Protein AF-D8G5Y1-F1 (afdb_monomer)

Radius of gyration: 11.8 Å; Cα contacts (8 Å, |Δi|>4): 29; chains: 1; bounding box: 42×18×22 Å

Structure (mmCIF, N/CA/C/O backbone):
data_AF-D8G5Y1-F1
#
_entry.id   AF-D8G5Y1-F1
#
loop_
_atom_site.group_PDB
_atom_site.id
_atom_site.type_symbol
_atom_site.label_atom_id
_atom_site.label_alt_id
_at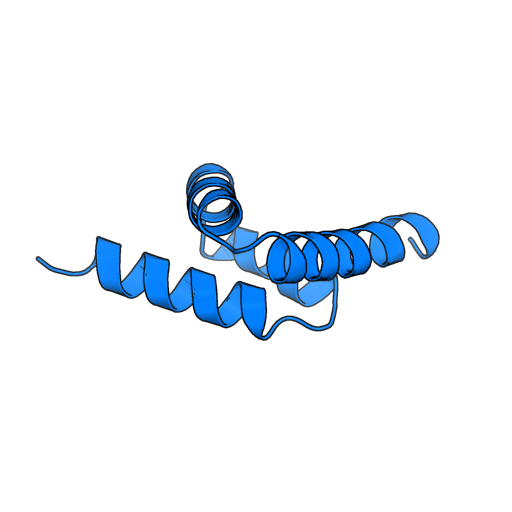om_site.label_comp_id
_atom_site.label_asym_id
_atom_site.label_entity_id
_atom_site.label_seq_id
_atom_site.pdbx_PDB_ins_code
_atom_site.Cartn_x
_atom_site.Cartn_y
_atom_site.Cartn_z
_atom_site.occupancy
_atom_site.B_iso_or_equiv
_atom_site.auth_seq_id
_atom_site.auth_comp_id
_atom_site.auth_asym_id
_atom_site.auth_atom_id
_atom_site.pdbx_PDB_model_num
ATOM 1 N N . MET A 1 1 ? -25.028 -3.671 4.157 1.00 41.16 1 MET A N 1
ATOM 2 C CA . MET A 1 1 ? -23.762 -4.152 4.749 1.00 41.16 1 MET A CA 1
ATOM 3 C C . MET A 1 1 ? -22.817 -4.499 3.602 1.00 41.16 1 MET A C 1
ATOM 5 O O . MET A 1 1 ? -22.835 -5.626 3.132 1.00 41.16 1 MET A O 1
ATOM 9 N N . THR A 1 2 ? -22.084 -3.510 3.087 1.00 51.19 2 THR A N 1
ATOM 10 C CA . THR A 1 2 ? -21.068 -3.648 2.013 1.00 51.19 2 THR A CA 1
ATOM 11 C C . THR A 1 2 ? -19.679 -3.177 2.462 1.00 51.19 2 THR A C 1
ATOM 13 O O . THR A 1 2 ? -18.719 -3.280 1.705 1.00 51.19 2 THR A O 1
ATOM 16 N N . THR A 1 3 ? -19.571 -2.734 3.718 1.00 61.16 3 THR A N 1
ATOM 17 C CA . THR A 1 3 ? -18.468 -1.959 4.298 1.00 61.16 3 THR A CA 1
ATOM 18 C C . THR A 1 3 ? -17.100 -2.619 4.117 1.00 61.16 3 THR A C 1
ATOM 20 O O . THR A 1 3 ? -16.169 -1.972 3.662 1.00 61.16 3 THR A O 1
ATOM 23 N N . ASN A 1 4 ? -17.010 -3.936 4.320 1.00 79.56 4 ASN A N 1
ATOM 24 C CA . ASN A 1 4 ? -15.723 -4.635 4.342 1.00 79.56 4 ASN A CA 1
ATOM 25 C C . ASN A 1 4 ? -15.029 -4.690 2.959 1.00 79.56 4 ASN A C 1
ATOM 27 O O . ASN A 1 4 ? -13.813 -4.588 2.856 1.00 79.56 4 ASN A O 1
ATOM 31 N N . ARG A 1 5 ? -15.784 -4.799 1.853 1.00 85.81 5 ARG A N 1
ATOM 32 C CA . ARG A 1 5 ? -15.175 -4.826 0.505 1.00 85.81 5 ARG A CA 1
ATOM 33 C C . ARG A 1 5 ? -14.677 -3.446 0.081 1.00 85.81 5 ARG A C 1
ATOM 35 O O . ARG A 1 5 ? -13.586 -3.335 -0.465 1.00 85.81 5 ARG A O 1
ATOM 42 N N . GLU A 1 6 ? -15.478 -2.416 0.331 1.00 89.44 6 GLU A N 1
ATOM 43 C CA . GLU A 1 6 ? -15.128 -1.026 0.017 1.00 89.44 6 GLU A CA 1
ATOM 44 C C . GLU A 1 6 ? -13.908 -0.569 0.838 1.00 89.44 6 GLU A C 1
ATOM 46 O O . GLU A 1 6 ? -13.027 0.113 0.318 1.00 89.44 6 GLU A O 1
ATOM 51 N N . GLU A 1 7 ? -13.803 -1.014 2.094 1.00 90.94 7 GLU A N 1
ATOM 52 C CA . GLU A 1 7 ? -12.638 -0.778 2.953 1.00 90.94 7 GLU A CA 1
ATOM 53 C C . GLU A 1 7 ? -11.370 -1.462 2.419 1.00 90.94 7 GLU A C 1
ATOM 55 O O . GLU A 1 7 ? -10.317 -0.824 2.372 1.00 90.94 7 GLU A O 1
ATOM 60 N N . MET A 1 8 ? -11.458 -2.708 1.937 1.00 93.25 8 MET A N 1
ATOM 61 C CA . MET A 1 8 ? -10.306 -3.400 1.336 1.00 93.25 8 MET A CA 1
ATOM 62 C C . MET A 1 8 ? -9.881 -2.792 -0.010 1.00 93.25 8 MET A C 1
ATOM 64 O O . MET A 1 8 ? -8.686 -2.688 -0.292 1.00 93.25 8 MET A O 1
ATOM 68 N N . GLU A 1 9 ? -10.828 -2.334 -0.834 1.00 94.12 9 GLU A N 1
ATOM 69 C CA . GLU A 1 9 ? -10.520 -1.598 -2.069 1.00 94.12 9 GLU A CA 1
ATOM 70 C C . GLU A 1 9 ? -9.843 -0.254 -1.769 1.00 94.12 9 GLU A C 1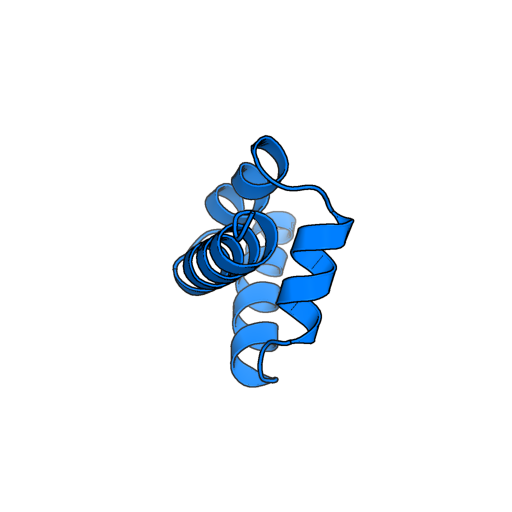
ATOM 72 O O . GLU A 1 9 ? -8.861 0.106 -2.426 1.00 94.12 9 GLU A O 1
ATOM 77 N N . LYS A 1 10 ? -10.301 0.459 -0.732 1.00 94.69 10 LYS A N 1
ATOM 78 C CA . LYS A 1 10 ? -9.652 1.684 -0.251 1.00 94.69 10 LYS A CA 1
ATOM 79 C C . LYS A 1 10 ? -8.233 1.404 0.242 1.00 94.69 10 LYS A C 1
ATOM 81 O O . LYS A 1 10 ? -7.313 2.121 -0.144 1.00 94.69 10 LYS A O 1
ATOM 86 N N . LEU A 1 11 ? -8.037 0.359 1.046 1.00 95.62 11 LEU A N 1
ATOM 87 C CA . LEU A 1 11 ? -6.711 -0.047 1.514 1.00 95.62 11 LEU A CA 1
ATOM 88 C C . LEU A 1 11 ? -5.779 -0.359 0.338 1.00 95.62 11 LEU A C 1
ATOM 90 O O . LEU A 1 11 ? -4.644 0.114 0.303 1.00 95.62 11 LEU A O 1
ATOM 94 N N . LYS A 1 12 ? -6.275 -1.077 -0.674 1.00 96.06 12 LYS A N 1
ATOM 95 C CA . LYS A 1 12 ? -5.526 -1.360 -1.903 1.00 96.06 12 LYS A CA 1
ATOM 96 C C . LYS A 1 12 ? -5.073 -0.091 -2.610 1.00 96.06 12 LYS A C 1
ATOM 98 O O . LYS A 1 12 ? -3.906 -0.004 -2.985 1.00 96.06 12 LYS A O 1
ATOM 103 N N . LEU A 1 13 ? -5.963 0.883 -2.783 1.00 96.69 13 LEU A N 1
ATOM 104 C CA . LEU A 1 13 ? -5.616 2.164 -3.399 1.00 96.69 13 LEU A CA 1
ATOM 105 C C . LEU A 1 13 ? -4.553 2.900 -2.582 1.00 96.69 13 LEU A C 1
ATOM 107 O O . LEU A 1 13 ? -3.522 3.261 -3.136 1.00 96.69 13 LEU A O 1
ATOM 111 N N . LEU A 1 14 ? -4.731 3.010 -1.265 1.00 96.25 14 LEU A N 1
ATOM 112 C CA . LEU A 1 14 ? -3.764 3.670 -0.383 1.00 96.25 14 LEU A CA 1
ATOM 113 C C . LEU A 1 14 ? -2.376 3.009 -0.433 1.00 96.25 14 LEU A C 1
ATOM 115 O O . LEU A 1 14 ? -1.362 3.699 -0.514 1.00 96.25 14 LEU A O 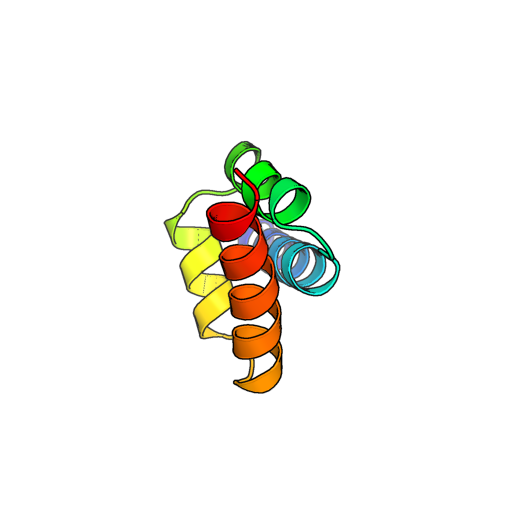1
ATOM 119 N N . MET A 1 15 ? -2.312 1.674 -0.448 1.00 95.62 15 MET A N 1
ATOM 120 C CA . MET A 1 15 ? -1.051 0.937 -0.603 1.00 95.62 15 MET A CA 1
ATOM 121 C C . MET A 1 15 ? -0.398 1.178 -1.971 1.00 95.62 15 MET A C 1
ATOM 123 O O . MET A 1 15 ? 0.828 1.236 -2.070 1.00 95.62 15 MET A O 1
ATOM 127 N N . LEU A 1 16 ? -1.202 1.318 -3.029 1.00 95.94 16 LEU A N 1
ATOM 128 C CA . LEU A 1 16 ? -0.731 1.596 -4.385 1.00 95.94 16 LEU A CA 1
ATOM 129 C C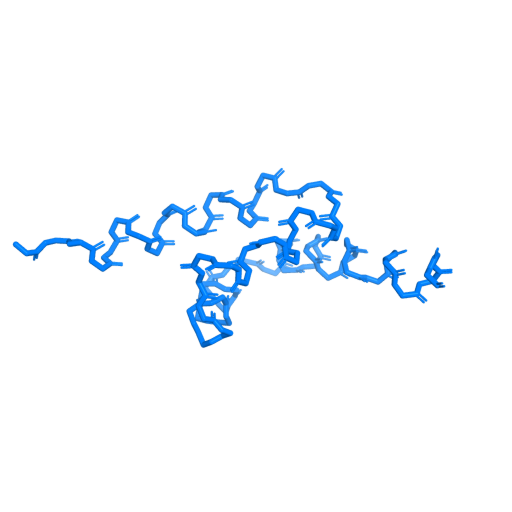 . LEU A 1 16 ? -0.406 3.070 -4.630 1.00 95.94 16 LEU A C 1
ATOM 131 O O . LEU A 1 16 ? 0.360 3.346 -5.549 1.00 95.94 16 LEU A O 1
ATOM 135 N N . GLU A 1 17 ? -0.907 3.996 -3.829 1.00 95.81 17 GLU A N 1
ATOM 136 C CA . GLU A 1 17 ? -0.586 5.425 -3.908 1.00 95.81 17 GLU A CA 1
ATOM 137 C C . GLU A 1 17 ? 0.583 5.809 -3.001 1.00 95.81 17 GLU A C 1
ATOM 139 O O . GLU A 1 17 ? 1.222 6.831 -3.225 1.00 95.81 17 GLU A O 1
ATOM 144 N N . ALA A 1 18 ? 0.912 4.986 -2.004 1.00 94.56 18 ALA A N 1
ATOM 145 C CA . ALA A 1 18 ? 2.008 5.289 -1.102 1.00 94.56 18 ALA A CA 1
ATOM 146 C C . ALA A 1 18 ? 3.364 5.328 -1.828 1.00 94.56 18 ALA A C 1
ATOM 148 O O . ALA A 1 18 ? 3.759 4.395 -2.532 1.00 94.56 18 ALA A O 1
ATOM 149 N N . GLU A 1 19 ? 4.110 6.402 -1.606 1.00 93.25 19 GLU A N 1
ATOM 150 C CA . GLU A 1 19 ? 5.439 6.646 -2.174 1.00 93.25 19 GLU A CA 1
ATOM 151 C C . GLU A 1 19 ? 6.545 6.459 -1.129 1.00 93.25 19 GLU A C 1
ATOM 153 O O . GLU A 1 19 ? 7.713 6.268 -1.463 1.00 93.25 19 GLU A O 1
ATOM 158 N N . THR A 1 20 ? 6.178 6.492 0.154 1.00 92.69 20 THR A N 1
ATOM 159 C CA . THR A 1 20 ? 7.108 6.434 1.283 1.00 92.69 20 THR A CA 1
ATOM 160 C C . THR A 1 20 ? 6.690 5.381 2.297 1.00 92.69 20 THR A C 1
ATOM 162 O O . THR A 1 20 ? 5.510 5.075 2.477 1.00 92.69 20 THR A O 1
ATOM 165 N N . ALA A 1 21 ? 7.666 4.853 3.028 1.00 90.12 21 ALA A N 1
ATOM 166 C CA . ALA A 1 21 ? 7.376 3.907 4.094 1.00 90.12 21 ALA A CA 1
ATOM 167 C C . ALA A 1 21 ? 6.617 4.534 5.264 1.00 90.12 21 ALA A C 1
ATOM 169 O O . ALA A 1 21 ? 5.880 3.831 5.941 1.00 90.12 21 ALA A O 1
ATOM 170 N N . GLY A 1 22 ? 6.744 5.849 5.478 1.00 90.50 22 GLY A N 1
ATOM 171 C CA . GLY A 1 22 ? 5.940 6.565 6.468 1.00 90.50 22 GLY A CA 1
ATOM 172 C C . GLY A 1 22 ? 4.447 6.523 6.136 1.00 90.50 22 GLY A C 1
ATOM 173 O O . GLY A 1 22 ? 3.637 6.237 7.012 1.00 90.50 22 GLY A O 1
ATOM 174 N N . GLN A 1 23 ? 4.081 6.725 4.864 1.00 93.00 23 GLN A N 1
ATOM 175 C CA . GLN A 1 23 ? 2.690 6.596 4.408 1.00 93.00 23 GLN A CA 1
ATOM 176 C C . GLN A 1 23 ? 2.176 5.166 4.576 1.00 93.00 23 GLN A C 1
ATOM 178 O O . GLN A 1 23 ? 1.057 4.960 5.030 1.00 93.00 23 GLN A O 1
ATOM 183 N N . LEU A 1 24 ? 3.013 4.182 4.259 1.00 92.50 24 LEU A N 1
ATOM 184 C CA . LEU A 1 24 ? 2.674 2.776 4.423 1.00 92.50 24 LEU A CA 1
ATOM 185 C C . LEU A 1 24 ? 2.526 2.364 5.898 1.00 92.50 24 LEU A C 1
ATOM 187 O O . LEU A 1 24 ? 1.613 1.616 6.237 1.00 92.50 24 LEU A O 1
ATOM 191 N N . ALA A 1 25 ? 3.374 2.884 6.788 1.00 89.81 25 ALA A N 1
ATOM 192 C CA . ALA A 1 25 ? 3.282 2.655 8.228 1.00 89.81 25 ALA A CA 1
ATOM 193 C C . ALA A 1 25 ? 2.049 3.330 8.848 1.00 89.81 25 ALA A C 1
ATOM 195 O O . ALA A 1 25 ? 1.448 2.774 9.765 1.00 89.81 25 ALA A O 1
ATOM 196 N N . ALA A 1 26 ? 1.637 4.492 8.331 1.00 91.94 26 ALA A N 1
ATOM 197 C CA . ALA A 1 26 ? 0.437 5.188 8.790 1.00 91.94 26 ALA A CA 1
ATOM 198 C C . ALA A 1 26 ? -0.849 4.373 8.564 1.00 91.94 26 ALA A C 1
ATOM 200 O O . ALA A 1 26 ? -1.799 4.532 9.324 1.00 91.94 26 ALA A O 1
ATOM 201 N N . LEU A 1 27 ? -0.866 3.447 7.594 1.00 92.19 27 LEU A N 1
ATOM 202 C CA . LEU A 1 27 ? -2.016 2.565 7.352 1.00 92.19 27 LEU A CA 1
ATOM 203 C C . LEU A 1 27 ? -2.340 1.670 8.553 1.00 92.19 27 LEU A C 1
ATOM 205 O O . LEU A 1 27 ? -3.486 1.270 8.705 1.00 92.19 27 LEU A O 1
ATOM 209 N N . ILE A 1 28 ? -1.368 1.402 9.432 1.00 88.12 28 ILE A N 1
ATOM 210 C CA . ILE A 1 28 ? -1.557 0.583 10.641 1.00 88.12 28 ILE A CA 1
ATOM 211 C C . ILE A 1 28 ? -2.480 1.279 11.663 1.00 88.12 28 ILE A C 1
ATOM 213 O O . ILE A 1 28 ? -3.005 0.634 12.566 1.00 88.12 28 ILE A O 1
ATOM 217 N N . ILE A 1 29 ? -2.693 2.595 11.531 1.00 91.06 29 ILE A N 1
ATOM 218 C CA . ILE A 1 29 ? -3.637 3.349 12.370 1.00 91.06 29 ILE A CA 1
ATOM 219 C C . ILE A 1 29 ? -5.081 2.945 12.051 1.00 91.06 29 ILE A C 1
ATOM 221 O O . ILE A 1 29 ? -5.888 2.798 12.967 1.00 91.06 29 ILE A O 1
ATOM 225 N N . ASP A 1 30 ? -5.381 2.752 10.766 1.00 91.38 30 ASP A N 1
ATOM 226 C CA . ASP A 1 30 ? -6.741 2.538 10.264 1.00 91.38 30 ASP A CA 1
ATOM 227 C C . ASP A 1 30 ? -7.020 1.075 9.887 1.00 91.38 30 ASP A C 1
ATOM 229 O O . ASP A 1 30 ? -8.180 0.683 9.785 1.00 91.38 30 ASP A O 1
ATOM 233 N N . PHE A 1 31 ? -5.975 0.267 9.684 1.00 92.19 31 PHE A N 1
ATOM 234 C CA . PHE A 1 31 ? -6.071 -1.119 9.233 1.00 92.19 31 PHE A CA 1
ATOM 235 C C . PHE A 1 31 ? -5.155 -2.035 10.038 1.00 92.19 31 PHE A C 1
ATOM 237 O O . PHE A 1 31 ? -4.015 -1.709 10.376 1.00 92.19 31 PHE A O 1
ATOM 244 N N . THR A 1 32 ? -5.639 -3.238 10.306 1.00 92.50 32 THR A N 1
ATOM 245 C CA . THR A 1 32 ? -4.864 -4.283 10.963 1.00 92.50 32 THR A CA 1
ATOM 246 C C . THR A 1 32 ? -3.767 -4.824 10.048 1.00 92.50 32 THR A C 1
ATOM 248 O O . THR A 1 32 ? -3.831 -4.762 8.817 1.00 92.50 32 THR A O 1
ATOM 251 N N . HIS A 1 33 ? -2.756 -5.446 10.657 1.00 89.88 33 HIS A N 1
ATOM 252 C CA . HIS A 1 33 ? -1.724 -6.154 9.903 1.00 89.88 33 HIS A CA 1
ATOM 253 C C . HIS A 1 33 ? -2.312 -7.243 8.989 1.00 89.88 33 HIS A C 1
ATOM 255 O O . HIS A 1 33 ? -1.825 -7.440 7.878 1.00 89.88 33 HIS A O 1
ATOM 261 N N . GLU A 1 34 ? -3.359 -7.942 9.434 1.00 92.62 34 GLU A N 1
ATOM 262 C CA . GLU A 1 34 ? -3.993 -9.009 8.654 1.00 92.62 34 GLU A CA 1
ATOM 263 C C . GLU A 1 34 ? -4.667 -8.473 7.389 1.00 92.62 34 GLU A C 1
ATOM 265 O O . GLU A 1 34 ? -4.457 -9.041 6.317 1.00 92.62 34 GLU A O 1
ATOM 270 N N . GLU A 1 35 ? -5.385 -7.353 7.487 1.00 93.62 35 GLU A N 1
ATOM 271 C CA . GLU A 1 35 ? -6.026 -6.679 6.348 1.00 93.62 35 GLU A CA 1
ATOM 272 C C . GLU A 1 35 ? -4.987 -6.174 5.340 1.00 93.62 35 GLU A C 1
ATOM 274 O O . GLU A 1 35 ? -5.098 -6.430 4.139 1.00 93.62 35 GLU A O 1
ATOM 279 N N . ILE A 1 36 ? -3.911 -5.547 5.829 1.00 93.31 36 ILE A N 1
ATOM 280 C CA . ILE A 1 36 ? -2.787 -5.105 4.990 1.00 93.31 36 ILE A CA 1
ATOM 281 C C . ILE A 1 36 ? -2.165 -6.299 4.261 1.00 93.31 36 ILE A C 1
ATOM 283 O O . ILE A 1 36 ? -1.926 -6.240 3.053 1.00 93.31 36 ILE A O 1
ATOM 287 N N . MET A 1 37 ? -1.928 -7.410 4.961 1.00 93.75 37 MET A N 1
ATOM 288 C CA . MET A 1 37 ? -1.339 -8.604 4.354 1.00 93.75 37 MET A CA 1
ATOM 289 C C . MET A 1 37 ? -2.299 -9.337 3.418 1.00 93.75 37 MET A C 1
ATOM 291 O O . MET A 1 37 ? -1.846 -9.987 2.474 1.00 93.75 37 MET A O 1
ATOM 295 N N . GLN A 1 38 ? -3.608 -9.270 3.654 1.00 94.50 38 GLN A N 1
ATOM 296 C CA . GLN A 1 38 ? -4.607 -9.783 2.724 1.00 94.50 38 GLN A CA 1
ATOM 297 C C . GLN A 1 38 ? -4.532 -9.016 1.404 1.00 94.50 38 GLN A C 1
ATOM 299 O O . GLN A 1 38 ? -4.260 -9.627 0.372 1.00 94.50 38 GLN A O 1
ATOM 304 N N . VAL A 1 39 ? -4.658 -7.688 1.451 1.00 95.25 39 VAL A N 1
ATOM 305 C CA . VAL A 1 39 ? -4.592 -6.837 0.257 1.00 95.25 39 VAL A CA 1
ATOM 306 C C . VAL A 1 39 ? -3.253 -6.991 -0.456 1.00 95.25 39 VAL A C 1
ATOM 308 O O . VAL A 1 39 ? -3.227 -7.169 -1.671 1.00 95.25 39 VAL A O 1
ATOM 311 N N . TYR A 1 40 ? -2.142 -7.008 0.285 1.00 95.06 40 TYR A N 1
ATOM 312 C CA . TYR A 1 40 ? -0.806 -7.214 -0.276 1.00 95.06 40 TYR A CA 1
ATOM 313 C C . T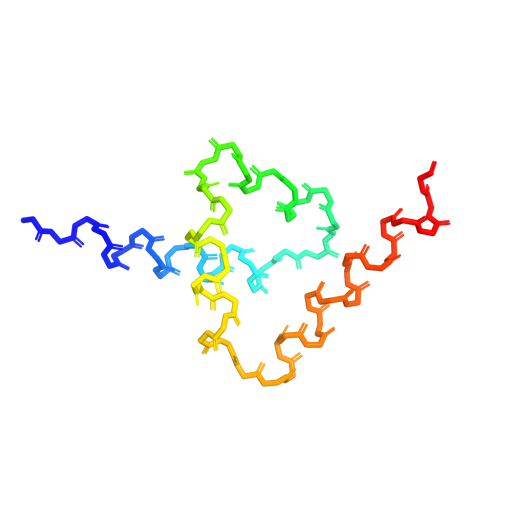YR A 1 40 ? -0.709 -8.496 -1.117 1.00 95.06 40 TYR A C 1
ATOM 315 O O . TYR A 1 40 ? -0.140 -8.483 -2.209 1.00 95.06 40 TYR A O 1
ATOM 323 N N . ARG A 1 41 ? -1.272 -9.608 -0.623 1.00 95.12 41 ARG A N 1
ATOM 324 C CA . ARG A 1 41 ? -1.236 -10.912 -1.307 1.00 95.12 41 ARG A CA 1
ATOM 325 C C . ARG A 1 41 ? -2.073 -10.946 -2.586 1.00 95.12 41 ARG A C 1
ATOM 327 O O . ARG A 1 41 ? -1.793 -11.768 -3.453 1.00 95.12 41 ARG A O 1
ATOM 334 N N . GLU A 1 42 ? -3.054 -10.059 -2.716 1.00 95.12 42 GLU A N 1
ATOM 335 C CA . GLU A 1 42 ? -3.891 -9.918 -3.914 1.00 95.12 42 GLU A CA 1
ATOM 336 C C . GLU A 1 42 ? -3.261 -9.022 -4.994 1.00 95.12 42 GLU A C 1
ATOM 338 O O . GLU A 1 42 ? -3.755 -8.960 -6.124 1.00 95.12 42 GLU A O 1
ATOM 343 N N . LEU A 1 43 ? -2.178 -8.308 -4.674 1.00 95.56 43 LEU A N 1
ATOM 344 C CA . LEU A 1 43 ? -1.460 -7.475 -5.636 1.00 95.56 43 LEU A CA 1
ATOM 345 C C . LEU A 1 43 ? -0.652 -8.325 -6.617 1.00 95.56 43 LEU A C 1
ATOM 347 O O . LEU A 1 43 ? -0.121 -9.381 -6.266 1.00 95.56 43 LEU A O 1
ATOM 351 N N . VAL A 1 44 ? -0.478 -7.818 -7.838 1.00 96.62 44 VAL A N 1
ATOM 352 C CA . VAL A 1 44 ? 0.430 -8.444 -8.809 1.00 96.62 44 VAL A CA 1
ATOM 353 C C . VAL A 1 44 ? 1.891 -8.272 -8.377 1.00 96.62 44 VAL A C 1
ATOM 355 O O . VAL A 1 44 ? 2.228 -7.348 -7.634 1.00 96.6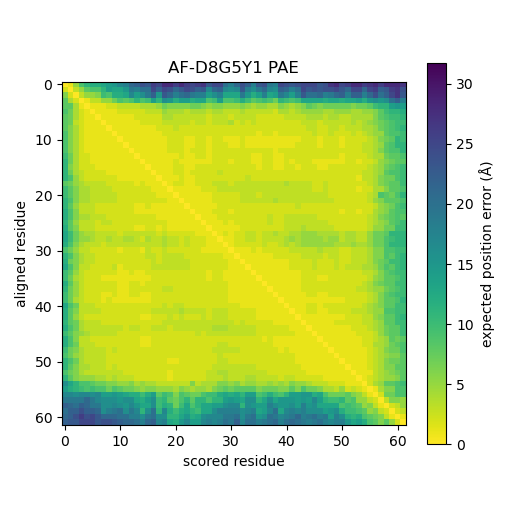2 44 VAL A O 1
ATOM 358 N N . LEU A 1 45 ? 2.781 -9.134 -8.878 1.00 95.50 45 LEU A N 1
ATOM 359 C CA . LEU A 1 45 ? 4.191 -9.177 -8.460 1.00 95.50 45 LEU A CA 1
ATOM 360 C C . LEU A 1 45 ? 4.916 -7.829 -8.577 1.00 95.50 45 LEU A C 1
ATOM 362 O O . LEU A 1 45 ? 5.702 -7.482 -7.701 1.00 95.50 45 LEU A O 1
ATOM 366 N N . GLU A 1 46 ? 4.637 -7.051 -9.622 1.00 95.88 46 GLU A N 1
ATOM 367 C CA . GLU A 1 46 ? 5.241 -5.727 -9.816 1.00 95.88 46 GLU A CA 1
ATOM 368 C C . GLU A 1 46 ? 4.841 -4.739 -8.708 1.00 95.88 46 GLU A C 1
ATOM 370 O O . GLU A 1 46 ? 5.682 -4.030 -8.154 1.00 95.88 46 GLU A O 1
ATOM 375 N N . GLN A 1 47 ? 3.565 -4.740 -8.322 1.00 96.12 47 GLN A N 1
ATOM 376 C CA . GLN A 1 47 ? 3.045 -3.896 -7.247 1.00 96.12 47 GLN A CA 1
ATOM 377 C C . GLN A 1 47 ? 3.623 -4.315 -5.891 1.00 96.12 47 GLN A C 1
ATOM 379 O O . GLN A 1 47 ? 4.047 -3.463 -5.110 1.00 96.12 47 GLN A O 1
ATOM 384 N N . GLN A 1 48 ? 3.711 -5.625 -5.641 1.00 96.19 48 GLN A N 1
ATOM 385 C CA . GLN A 1 48 ? 4.367 -6.171 -4.453 1.00 96.19 48 GLN A CA 1
ATOM 386 C C . GLN A 1 48 ? 5.837 -5.740 -4.372 1.00 96.19 48 GLN A C 1
ATOM 388 O O . GLN A 1 48 ? 6.277 -5.234 -3.340 1.00 96.19 48 GLN A O 1
ATOM 393 N N . ALA A 1 49 ? 6.586 -5.874 -5.469 1.00 94.75 49 ALA A N 1
ATOM 394 C CA . ALA A 1 49 ? 7.991 -5.483 -5.535 1.00 94.75 49 ALA A CA 1
ATOM 395 C C . ALA A 1 49 ? 8.187 -3.982 -5.270 1.00 94.75 49 ALA A C 1
ATOM 397 O O . ALA A 1 49 ? 9.102 -3.603 -4.534 1.00 94.75 49 ALA A O 1
ATOM 398 N N . ARG A 1 50 ? 7.304 -3.127 -5.805 1.00 94.94 50 ARG A N 1
ATOM 399 C CA . ARG A 1 50 ? 7.329 -1.680 -5.546 1.00 94.94 50 ARG A CA 1
ATOM 400 C C . ARG A 1 50 ? 7.127 -1.370 -4.064 1.00 94.94 50 ARG A C 1
ATOM 402 O O . ARG A 1 50 ? 7.913 -0.631 -3.478 1.00 94.94 50 ARG A O 1
ATOM 409 N N . ILE A 1 51 ? 6.107 -1.964 -3.451 1.00 93.56 51 ILE A N 1
ATOM 410 C CA . ILE A 1 51 ? 5.801 -1.777 -2.028 1.00 93.56 51 ILE A CA 1
ATOM 411 C C . ILE A 1 51 ? 6.964 -2.269 -1.153 1.00 93.56 51 ILE A C 1
ATOM 413 O O . ILE A 1 51 ? 7.385 -1.572 -0.231 1.00 93.56 51 ILE A O 1
ATOM 417 N N . GLN A 1 52 ? 7.561 -3.419 -1.479 1.00 91.38 52 GLN A N 1
ATOM 418 C CA . GLN A 1 52 ? 8.757 -3.916 -0.791 1.00 91.38 52 GLN A CA 1
ATOM 419 C C . GLN A 1 52 ? 9.956 -2.971 -0.924 1.00 91.38 5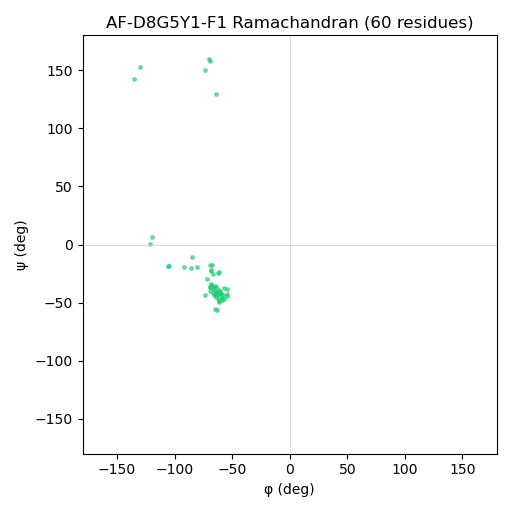2 GLN A C 1
ATOM 421 O O . GLN A 1 52 ? 10.710 -2.807 0.036 1.00 91.38 52 GLN A O 1
ATOM 426 N N . ALA A 1 53 ? 10.155 -2.356 -2.093 1.00 92.38 53 ALA A N 1
ATOM 427 C CA . ALA A 1 53 ? 11.228 -1.389 -2.300 1.00 92.38 53 ALA A CA 1
ATOM 428 C C . ALA A 1 53 ? 11.048 -0.158 -1.400 1.00 92.38 53 ALA A C 1
ATOM 430 O O . ALA A 1 53 ? 12.012 0.268 -0.764 1.00 92.38 53 ALA A O 1
ATOM 431 N N . ILE A 1 54 ? 9.814 0.342 -1.272 1.00 90.19 54 ILE A N 1
ATOM 432 C CA . ILE A 1 54 ? 9.479 1.449 -0.368 1.00 90.19 54 ILE A CA 1
ATOM 433 C C . ILE A 1 54 ? 9.762 1.070 1.096 1.00 90.19 54 ILE A C 1
ATOM 435 O O . ILE A 1 54 ? 10.310 1.870 1.846 1.00 90.19 54 ILE A O 1
ATOM 439 N N . TRP A 1 55 ? 9.460 -0.161 1.518 1.00 83.00 55 TRP A N 1
ATOM 440 C CA . TRP A 1 55 ? 9.758 -0.608 2.887 1.00 83.00 55 TRP A CA 1
ATOM 441 C C . TRP A 1 55 ? 11.255 -0.769 3.169 1.00 83.00 55 TRP A C 1
ATOM 443 O O . TRP A 1 55 ? 11.719 -0.472 4.271 1.00 83.00 55 TRP A O 1
ATOM 453 N N . LYS A 1 56 ? 12.030 -1.240 2.186 1.00 78.69 56 LYS A N 1
ATOM 454 C CA . LYS A 1 56 ? 13.482 -1.414 2.332 1.00 78.69 56 LYS A CA 1
ATOM 455 C C . LYS A 1 56 ? 14.207 -0.083 2.514 1.00 78.69 56 LYS A C 1
ATOM 457 O O . LYS A 1 56 ? 15.156 -0.028 3.291 1.00 78.69 56 LYS A O 1
ATOM 462 N N . THR A 1 57 ? 13.763 0.983 1.848 1.00 64.75 57 THR A N 1
ATOM 463 C CA . THR A 1 57 ? 14.375 2.314 2.003 1.00 64.75 57 THR A CA 1
ATOM 464 C C . THR A 1 57 ? 14.134 2.924 3.384 1.00 64.75 57 THR A C 1
ATOM 466 O O . THR A 1 57 ? 14.936 3.749 3.812 1.00 64.75 57 THR A O 1
ATOM 469 N N . TYR A 1 58 ? 13.100 2.490 4.112 1.00 60.16 58 TYR A N 1
ATOM 470 C CA . TYR A 1 58 ? 12.873 2.888 5.504 1.00 60.16 58 TYR A CA 1
ATOM 471 C C . TYR A 1 58 ? 13.977 2.380 6.425 1.00 60.16 58 TYR A C 1
ATOM 473 O O . TYR A 1 58 ? 14.650 3.167 7.074 1.00 60.16 58 TYR A O 1
ATOM 481 N N . TRP A 1 59 ? 14.225 1.069 6.425 1.00 52.28 59 TRP A N 1
ATOM 482 C CA . TRP A 1 59 ? 15.190 0.430 7.326 1.00 52.28 59 TRP A CA 1
ATOM 483 C C . TRP A 1 59 ? 16.654 0.775 7.030 1.00 52.28 59 TRP A C 1
ATOM 485 O O . TRP A 1 59 ? 17.508 0.571 7.882 1.00 52.28 59 TRP A O 1
ATOM 495 N N . LEU A 1 60 ? 16.954 1.283 5.832 1.00 53.91 60 LEU A N 1
ATOM 496 C CA . LEU A 1 60 ? 18.294 1.747 5.458 1.00 53.91 60 LEU A CA 1
ATOM 497 C C . LEU A 1 60 ? 18.573 3.204 5.864 1.00 53.91 60 LEU A C 1
ATOM 499 O O . LEU A 1 60 ? 19.738 3.584 5.936 1.00 53.91 60 LEU A O 1
ATOM 503 N N . ASN A 1 61 ? 17.531 4.002 6.115 1.00 52.25 61 ASN A N 1
ATOM 504 C CA . ASN A 1 61 ? 17.633 5.433 6.430 1.00 52.25 61 ASN A CA 1
ATOM 505 C C . ASN A 1 61 ? 17.064 5.799 7.820 1.00 52.25 61 ASN A C 1
ATOM 507 O O . ASN A 1 61 ? 16.953 6.988 8.119 1.00 52.25 61 ASN A O 1
ATOM 511 N N . SER A 1 62 ? 16.678 4.804 8.632 1.00 50.84 62 SER A N 1
ATOM 512 C CA . SER A 1 62 ? 16.219 4.946 10.029 1.00 50.84 62 SER A CA 1
ATOM 513 C C . SER A 1 62 ? 17.329 4.548 10.988 1.00 50.84 62 SER A C 1
ATOM 515 O O . SER A 1 62 ? 17.568 5.300 11.955 1.00 50.84 62 SER A O 1
#

Sequence (62 aa):
MTTNREEMEKLKLLMLEAETAGQLAALIIDFTHEEIMQVYRELVLEQQARIQAIWKTYWLNS

Foldseek 3Di:
DCPPVVVL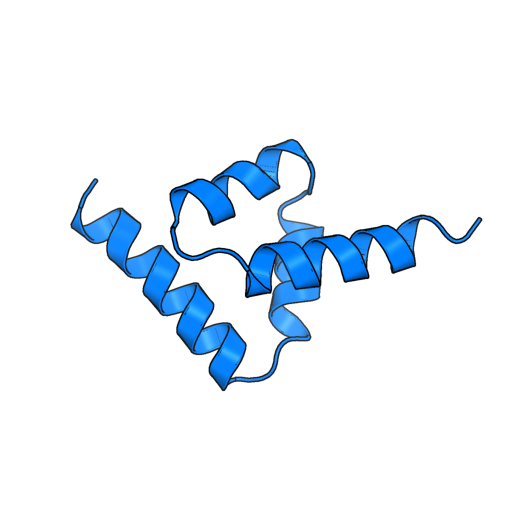VVLLVQLQPDPAVVSVVVVVVVDPPVSNVVSLVVDDPVSNVNSVVRVVVVVVVD

pLDDT: mean 87.04, std 14.22, range [41.16, 96.69]

Secondary structure (DSSP, 8-state):
--HHHHHHHHHHHHHHH--SHHHHHHGGGTS-HHHHHHHHHHS-HHHHHHHHHHHHHHHHH-

Mean pred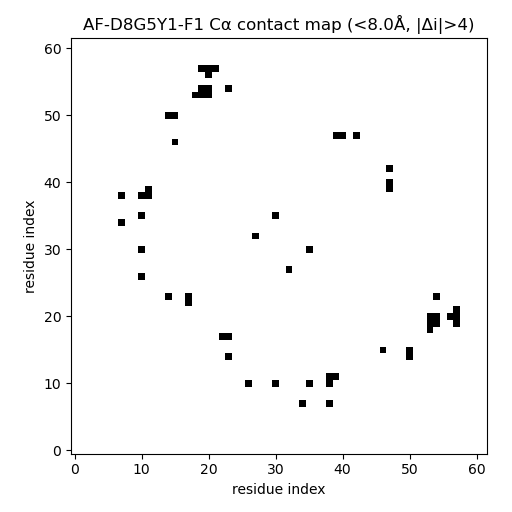icted aligned error: 4.97 Å

Solvent-accessible surface area (backbone atoms only — not comparable to full-atom values): 3672 Å² total; per-residue (Å²): 141,62,63,71,60,58,51,50,53,50,49,43,49,53,62,72,66,46,81,43,37,67,58,55,56,54,45,59,79,84,38,55,72,66,58,53,52,52,48,53,70,73,45,55,71,70,58,43,52,52,51,51,51,32,49,53,56,40,77,75,74,110